Protein AF-A0A7X5DG31-F1 (afdb_monomer_lite)

Radius of gyration: 14.73 Å; chains: 1; bounding box: 28×34×41 Å

Structure (mmCIF, N/CA/C/O backbone):
data_AF-A0A7X5DG31-F1
#
_entry.id   AF-A0A7X5DG31-F1
#
loop_
_atom_site.group_PDB
_atom_site.id
_atom_site.type_symbol
_atom_site.label_atom_id
_atom_site.label_alt_id
_atom_site.label_comp_id
_atom_site.label_asym_id
_atom_site.label_entity_id
_atom_site.label_seq_id
_atom_site.pdbx_PDB_ins_code
_atom_site.Cartn_x
_atom_site.Cartn_y
_atom_site.Cartn_z
_atom_site.occupancy
_atom_site.B_iso_or_equiv
_atom_site.auth_seq_id
_atom_site.auth_comp_id
_atom_site.auth_asym_id
_atom_site.auth_atom_id
_atom_site.pdbx_PDB_model_num
ATOM 1 N N . MET A 1 1 ? -0.699 -27.446 -14.504 1.00 49.88 1 MET A N 1
ATOM 2 C CA . MET A 1 1 ? -0.760 -26.471 -13.394 1.00 49.88 1 MET A CA 1
ATOM 3 C C . MET A 1 1 ? -2.111 -25.764 -13.434 1.00 49.88 1 MET A C 1
ATOM 5 O O . MET A 1 1 ? -2.236 -24.729 -14.068 1.00 49.88 1 MET A O 1
ATOM 9 N N . GLY A 1 2 ? -3.152 -26.368 -12.853 1.00 54.03 2 GLY A N 1
ATOM 10 C CA . GLY A 1 2 ? -4.463 -25.724 -12.727 1.00 54.03 2 GLY A CA 1
ATOM 11 C C . GLY A 1 2 ? -4.450 -24.848 -11.483 1.00 54.03 2 GLY A C 1
ATOM 12 O O . GLY A 1 2 ? -4.539 -25.383 -10.381 1.00 54.03 2 GLY A O 1
ATOM 13 N N . GLY A 1 3 ? -4.248 -23.541 -11.648 1.00 52.09 3 GLY A N 1
ATOM 14 C CA . GLY A 1 3 ? -4.242 -22.574 -10.550 1.00 52.09 3 GLY A CA 1
ATOM 15 C C . GLY A 1 3 ? -5.596 -22.544 -9.843 1.00 52.09 3 GLY A C 1
ATOM 16 O O . GLY A 1 3 ? -6.481 -21.794 -10.230 1.00 52.09 3 GLY A O 1
ATOM 17 N N . ARG A 1 4 ? -5.774 -23.404 -8.834 1.00 62.59 4 ARG A N 1
ATOM 18 C CA . ARG A 1 4 ? -6.967 -23.445 -7.970 1.00 62.59 4 ARG A CA 1
ATOM 19 C C . ARG A 1 4 ? -6.926 -22.403 -6.852 1.00 62.59 4 ARG A C 1
ATOM 21 O O . ARG A 1 4 ? -7.960 -22.139 -6.256 1.00 62.59 4 ARG A O 1
ATOM 28 N N . TYR A 1 5 ? -5.760 -21.818 -6.589 1.00 64.25 5 TYR A N 1
ATOM 29 C CA . TYR A 1 5 ? -5.550 -20.863 -5.508 1.00 64.25 5 TYR A CA 1
ATOM 30 C C . TYR A 1 5 ? -5.041 -19.545 -6.089 1.00 64.25 5 TYR A C 1
ATOM 32 O O . TYR A 1 5 ? -3.951 -19.493 -6.658 1.00 64.25 5 TYR A O 1
ATOM 40 N N . ILE A 1 6 ? -5.854 -18.495 -5.966 1.00 68.44 6 ILE A N 1
ATOM 41 C CA . ILE A 1 6 ? -5.461 -17.111 -6.234 1.00 68.44 6 ILE A CA 1
ATOM 42 C C . ILE A 1 6 ? -5.138 -16.509 -4.872 1.00 68.44 6 ILE A C 1
ATOM 44 O O . ILE A 1 6 ? -6.024 -16.370 -4.033 1.00 68.44 6 ILE A O 1
ATOM 48 N N . ILE A 1 7 ? -3.867 -16.195 -4.635 1.00 73.75 7 ILE A N 1
ATOM 49 C CA . ILE A 1 7 ? -3.466 -15.461 -3.436 1.00 73.75 7 ILE A CA 1
ATOM 50 C C . ILE A 1 7 ? -3.725 -13.988 -3.730 1.00 73.75 7 ILE A C 1
ATOM 52 O O . ILE A 1 7 ? -3.130 -13.440 -4.656 1.00 73.75 7 ILE A O 1
ATOM 56 N N . ASN A 1 8 ? -4.620 -13.361 -2.968 1.00 78.88 8 ASN A N 1
ATOM 57 C CA . ASN A 1 8 ? -4.803 -11.918 -3.002 1.00 78.88 8 ASN A CA 1
ATOM 58 C C . ASN A 1 8 ? -3.897 -11.274 -1.936 1.00 78.88 8 ASN A C 1
ATOM 60 O O . ASN A 1 8 ? -4.277 -11.260 -0.768 1.00 78.88 8 ASN A O 1
ATOM 64 N N . PRO A 1 9 ? -2.707 -10.750 -2.289 1.00 75.38 9 PRO A N 1
ATOM 65 C CA . PRO A 1 9 ? -1.828 -10.106 -1.314 1.00 75.38 9 PRO A CA 1
ATOM 66 C C . PRO A 1 9 ? -2.427 -8.813 -0.741 1.00 75.38 9 PRO A C 1
ATOM 68 O O . PRO A 1 9 ? -1.989 -8.386 0.317 1.00 75.38 9 PRO A O 1
ATOM 71 N N . LEU A 1 10 ? -3.421 -8.213 -1.413 1.00 80.75 10 LEU A N 1
ATOM 72 C CA . LEU A 1 10 ? -4.106 -6.992 -0.968 1.00 80.75 10 LEU A CA 1
ATOM 73 C C . LEU A 1 10 ? -5.214 -7.258 0.058 1.00 80.75 10 LEU A C 1
ATOM 75 O O . LEU A 1 10 ? -5.810 -6.312 0.572 1.00 80.75 10 LEU A O 1
ATOM 79 N N . GLU A 1 11 ? -5.550 -8.520 0.312 1.00 78.62 11 GLU A N 1
ATOM 80 C CA . GLU A 1 11 ? -6.458 -8.865 1.399 1.00 78.62 11 GLU A CA 1
ATOM 81 C C . GLU A 1 11 ? -5.732 -8.654 2.735 1.00 78.62 11 GLU A C 1
ATOM 83 O O . GLU A 1 11 ? -4.667 -9.255 2.922 1.00 78.62 11 GLU A O 1
ATOM 88 N N . PRO A 1 12 ? -6.278 -7.830 3.656 1.00 70.56 12 PRO A N 1
ATOM 89 C CA . PRO A 1 12 ? -5.723 -7.682 4.993 1.00 70.56 12 PRO A CA 1
ATOM 90 C C . PRO A 1 12 ? -5.593 -9.055 5.642 1.00 70.56 12 PRO A C 1
ATOM 92 O O . PRO A 1 12 ? -6.583 -9.737 5.893 1.00 70.56 12 PRO A O 1
ATOM 95 N N . LYS A 1 13 ? -4.353 -9.481 5.875 1.00 65.44 13 LYS A N 1
ATOM 96 C CA . LYS A 1 13 ? -4.073 -10.711 6.608 1.00 65.44 13 LYS A CA 1
ATOM 97 C C . LYS A 1 13 ? -3.892 -10.369 8.072 1.00 65.44 13 LYS A C 1
ATOM 99 O O . LYS A 1 13 ? -3.054 -9.537 8.417 1.00 65.44 13 LYS A O 1
ATOM 104 N N . VAL A 1 14 ? -4.670 -11.037 8.912 1.00 59.81 14 VAL A N 1
ATOM 105 C CA . VAL A 1 14 ? -4.428 -11.087 10.348 1.00 59.81 14 VAL A CA 1
ATOM 106 C C . VAL A 1 14 ? -3.217 -11.999 10.536 1.00 59.81 14 VAL A C 1
ATOM 108 O O . VAL A 1 14 ? -3.290 -13.195 10.269 1.00 59.81 14 VAL A O 1
ATOM 111 N N . TRP A 1 15 ? -2.076 -11.420 10.908 1.00 55.62 15 TRP A N 1
ATOM 112 C CA . TRP A 1 15 ? -0.836 -12.162 11.190 1.00 55.62 15 TRP A CA 1
ATOM 113 C C . TRP A 1 15 ? -0.803 -12.713 12.623 1.00 55.62 15 TRP A C 1
ATOM 115 O O . TRP A 1 15 ? 0.257 -13.003 13.167 1.00 55.62 15 TRP A O 1
ATOM 125 N N . ASP A 1 16 ? -1.976 -12.834 13.236 1.00 49.41 16 ASP A N 1
ATOM 126 C CA . ASP A 1 16 ? -2.141 -13.266 14.609 1.00 49.41 16 ASP A CA 1
ATOM 127 C C . ASP A 1 16 ? -2.168 -14.803 14.660 1.00 49.41 16 ASP A C 1
ATOM 129 O O . ASP A 1 16 ? -3.196 -15.446 14.462 1.00 49.41 16 ASP A O 1
ATOM 133 N N . GLU A 1 17 ? -0.994 -15.404 14.858 1.00 45.38 17 GLU A N 1
ATOM 134 C CA . GLU A 1 17 ? -0.861 -16.773 15.385 1.00 45.38 17 GLU A CA 1
ATOM 135 C C . GLU A 1 17 ? -0.807 -16.769 16.930 1.00 45.38 17 GLU A C 1
ATOM 137 O O . GLU A 1 17 ? -0.351 -17.734 17.543 1.00 45.38 17 GLU A O 1
ATOM 142 N N . GLY A 1 18 ? -1.254 -15.693 17.586 1.00 42.72 18 GLY A N 1
ATOM 143 C CA . GLY A 1 18 ? -1.063 -15.471 19.013 1.00 42.72 18 GLY A CA 1
ATOM 144 C C . GLY A 1 18 ? -2.369 -15.205 19.744 1.00 42.72 18 GLY A C 1
ATOM 145 O O . GLY A 1 18 ? -2.695 -14.063 20.037 1.00 42.72 18 GLY A O 1
ATOM 146 N N . ASP A 1 19 ? -3.042 -16.273 20.177 1.00 41.75 19 ASP A N 1
ATOM 147 C CA . ASP A 1 19 ? -3.883 -16.215 21.378 1.00 41.75 19 ASP A CA 1
ATOM 148 C C . ASP A 1 19 ? -2.990 -15.761 22.552 1.00 41.75 19 ASP A C 1
ATOM 150 O O . ASP A 1 19 ? -2.313 -16.555 23.204 1.00 41.75 19 ASP A O 1
ATOM 154 N N . GLY A 1 20 ? -2.853 -14.450 22.727 1.00 45.47 20 GLY A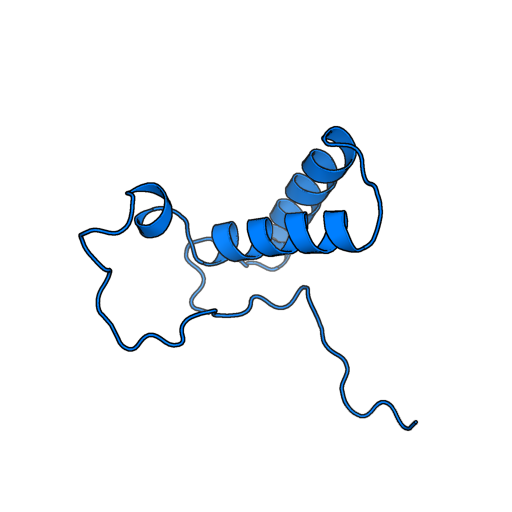 N 1
ATOM 155 C CA . GLY A 1 20 ? -1.888 -13.857 23.635 1.00 45.47 20 GLY A CA 1
ATOM 156 C C . GLY A 1 20 ? -2.195 -12.375 23.815 1.00 45.47 20 GLY A C 1
ATOM 157 O O . GLY A 1 20 ? -2.193 -11.637 22.832 1.00 45.47 20 GLY A O 1
ATOM 158 N N . PRO A 1 21 ? -2.500 -11.921 25.043 1.00 46.44 21 PRO A N 1
ATOM 159 C CA . PRO A 1 21 ? -2.808 -10.523 25.299 1.00 46.44 21 PRO A CA 1
ATOM 160 C C . PRO A 1 21 ? -1.613 -9.671 24.883 1.00 46.44 21 PRO A C 1
ATOM 162 O O . PRO A 1 21 ? -0.477 -10.084 25.102 1.00 46.44 21 PRO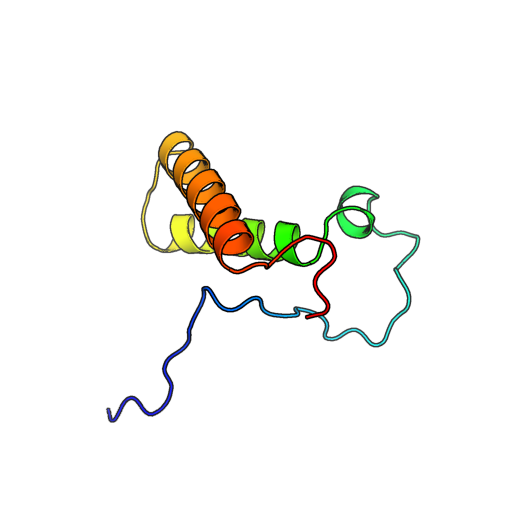 A O 1
ATOM 165 N N . GLU A 1 22 ? -1.906 -8.511 24.295 1.00 50.31 22 GLU A N 1
ATOM 166 C CA . GLU A 1 22 ? -0.981 -7.415 24.001 1.00 50.31 22 GLU A CA 1
ATOM 167 C C . GLU A 1 22 ? 0.302 -7.508 24.834 1.00 50.31 22 GLU A C 1
ATOM 169 O O . GLU A 1 22 ? 0.288 -7.166 26.017 1.00 50.31 22 GLU A O 1
ATOM 174 N N . ASP A 1 23 ? 1.387 -8.025 24.242 1.00 49.41 23 ASP A N 1
ATOM 175 C CA . ASP A 1 23 ? 2.645 -8.212 24.959 1.00 49.41 23 ASP A CA 1
ATOM 176 C C . ASP A 1 23 ? 3.107 -6.831 25.468 1.00 49.41 23 ASP A C 1
ATOM 178 O O . ASP A 1 23 ? 3.417 -5.938 24.664 1.00 49.41 23 ASP A O 1
ATOM 182 N N . PRO A 1 24 ? 3.093 -6.588 26.792 1.00 54.50 24 PRO A N 1
ATOM 183 C CA . PRO A 1 24 ? 3.364 -5.272 27.354 1.00 54.50 24 PRO A CA 1
ATOM 184 C C . PRO A 1 24 ? 4.843 -4.872 27.229 1.00 54.50 24 PRO A C 1
ATOM 186 O O . PRO A 1 24 ? 5.179 -3.721 27.533 1.00 54.50 24 PRO A O 1
ATOM 189 N N . ASP A 1 25 ? 5.702 -5.778 26.755 1.00 52.91 25 ASP A N 1
ATOM 190 C CA . ASP A 1 25 ? 7.122 -5.567 26.470 1.00 52.91 25 ASP A CA 1
ATOM 191 C C . ASP A 1 25 ? 7.392 -5.311 24.975 1.00 52.91 25 ASP A C 1
ATOM 193 O O . ASP A 1 25 ? 8.484 -4.875 24.601 1.00 52.91 25 ASP A O 1
ATOM 197 N N . ALA A 1 26 ? 6.395 -5.488 24.097 1.00 50.78 26 ALA A N 1
ATOM 198 C CA . ALA A 1 26 ? 6.536 -5.126 22.692 1.00 50.78 26 ALA A CA 1
ATOM 199 C C . ALA A 1 26 ? 6.748 -3.602 22.555 1.00 50.78 26 ALA A C 1
ATOM 201 O O . ALA A 1 26 ? 6.056 -2.816 23.224 1.00 50.78 26 ALA A O 1
ATOM 202 N N . PRO A 1 27 ? 7.682 -3.139 21.698 1.00 48.72 27 PRO A N 1
ATOM 203 C CA . PRO A 1 27 ? 7.931 -1.714 21.507 1.00 48.72 27 PRO A CA 1
ATOM 204 C C . PRO A 1 27 ? 6.622 -0.985 21.205 1.00 48.72 27 PRO A C 1
ATOM 206 O O . PRO A 1 27 ? 5.792 -1.501 20.464 1.00 48.72 27 PRO A O 1
ATOM 209 N N . GLU A 1 28 ? 6.428 0.208 21.769 1.00 46.94 28 GLU A N 1
ATOM 210 C CA . GLU A 1 28 ? 5.157 0.950 21.720 1.00 46.94 28 GLU A CA 1
ATOM 211 C C . GLU A 1 28 ? 4.595 1.088 20.289 1.00 46.94 28 GLU A C 1
ATOM 213 O O . GLU A 1 28 ? 3.395 0.984 20.069 1.00 46.94 28 GLU A O 1
ATOM 218 N N . THR A 1 29 ? 5.472 1.184 19.283 1.00 41.16 29 THR A N 1
ATOM 219 C CA . THR A 1 29 ? 5.117 1.137 17.855 1.00 41.16 29 THR A CA 1
ATOM 220 C C .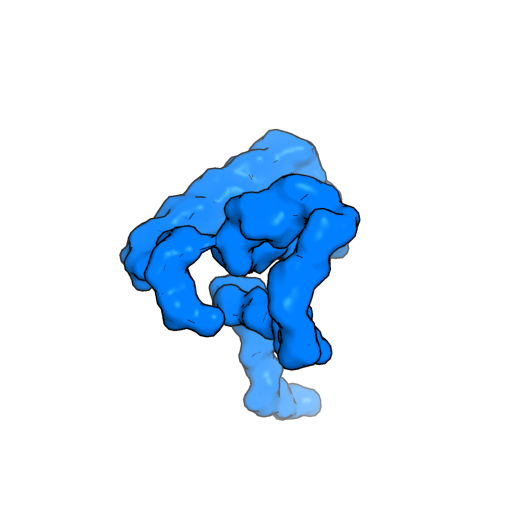 THR A 1 29 ? 4.336 -0.119 17.449 1.00 41.16 29 THR A C 1
ATOM 222 O O . THR A 1 29 ? 3.418 -0.002 16.649 1.00 41.16 29 THR A O 1
ATOM 225 N N . PHE A 1 30 ? 4.634 -1.301 17.991 1.00 42.53 30 PHE A N 1
ATOM 226 C CA . PHE A 1 30 ? 3.907 -2.545 17.700 1.00 42.53 30 PHE A CA 1
ATOM 227 C C . PHE A 1 30 ? 2.578 -2.660 18.455 1.00 42.53 30 PHE A C 1
ATOM 229 O O . PHE A 1 30 ? 1.689 -3.363 17.987 1.00 42.53 30 PHE A O 1
ATOM 236 N N . ARG A 1 31 ? 2.424 -1.937 19.574 1.00 50.03 31 ARG A N 1
ATOM 237 C CA . ARG A 1 31 ? 1.157 -1.822 20.320 1.00 50.03 31 ARG A CA 1
ATOM 238 C C . ARG A 1 31 ? 0.217 -0.762 19.739 1.00 50.03 31 ARG A C 1
ATOM 240 O O . ARG A 1 31 ? -0.993 -0.924 19.787 1.00 50.03 31 ARG A O 1
ATOM 247 N N . ILE A 1 32 ? 0.768 0.315 19.177 1.00 45.97 32 ILE A N 1
ATOM 248 C CA . ILE A 1 32 ? 0.003 1.448 18.629 1.00 45.97 32 ILE A CA 1
ATOM 249 C C . ILE A 1 32 ? -0.330 1.257 17.142 1.00 45.97 32 ILE A C 1
ATOM 251 O O . ILE A 1 32 ? -1.335 1.780 16.664 1.00 45.97 32 ILE A O 1
ATOM 255 N N . SER A 1 33 ? 0.498 0.533 16.382 1.00 54.22 33 SER A N 1
ATOM 256 C CA . SER A 1 33 ? 0.265 0.363 14.946 1.00 54.22 33 SER A CA 1
ATOM 257 C C . SER A 1 33 ? -0.893 -0.587 14.716 1.00 54.22 33 SER A C 1
ATOM 259 O O . SER A 1 33 ? -0.782 -1.791 14.946 1.00 54.22 33 SER A O 1
ATOM 261 N N . SER A 1 34 ? -1.987 -0.045 14.204 1.00 66.19 34 SER A N 1
ATOM 262 C CA . SER A 1 34 ? -3.135 -0.825 13.781 1.00 66.19 34 SER A CA 1
ATOM 263 C C . SER A 1 34 ? -2.780 -1.982 12.868 1.00 66.19 34 SER A C 1
ATOM 265 O O . SER A 1 34 ? -1.815 -1.929 12.096 1.00 66.19 34 SER A O 1
ATOM 267 N N . ARG A 1 35 ? -3.633 -3.009 12.892 1.00 71.75 35 ARG A N 1
ATOM 268 C CA . ARG A 1 35 ? -3.546 -4.162 11.985 1.00 71.75 35 ARG A CA 1
ATOM 269 C C . ARG A 1 35 ? -3.385 -3.720 10.523 1.00 71.75 35 ARG A C 1
ATOM 271 O O . ARG A 1 35 ? -2.619 -4.318 9.771 1.00 71.75 35 ARG A O 1
ATOM 278 N N . LEU A 1 36 ? -4.035 -2.618 10.139 1.00 76.75 36 LEU A N 1
ATOM 279 C CA . LEU A 1 36 ? -3.925 -2.037 8.804 1.00 76.75 36 LEU A CA 1
ATOM 280 C C . LEU A 1 36 ? -2.532 -1.452 8.520 1.00 76.75 36 LEU A C 1
ATOM 282 O O . LEU A 1 36 ? -1.978 -1.695 7.450 1.00 76.75 36 LEU A O 1
ATOM 286 N N . SER A 1 37 ? -1.942 -0.723 9.467 1.00 76.56 37 SER A N 1
ATOM 287 C CA . SER A 1 37 ? -0.591 -0.155 9.329 1.00 76.56 37 SER A CA 1
ATOM 288 C C . SER A 1 37 ? 0.484 -1.240 9.216 1.00 76.56 37 SER A C 1
ATOM 290 O O . SER A 1 37 ? 1.407 -1.130 8.402 1.00 76.56 37 SER A O 1
ATOM 292 N N . GLN A 1 38 ? 0.334 -2.330 9.973 1.00 77.12 38 GLN A N 1
ATOM 293 C CA . GLN A 1 38 ? 1.202 -3.506 9.863 1.00 77.12 38 GLN A CA 1
ATOM 294 C C . GLN A 1 38 ? 1.069 -4.165 8.481 1.00 77.12 38 GLN A C 1
ATOM 296 O O . GLN A 1 38 ? 2.071 -4.454 7.825 1.00 77.12 38 GLN A O 1
ATOM 301 N N . HIS A 1 39 ? -0.162 -4.326 7.987 1.00 83.25 39 HIS A N 1
ATOM 302 C CA . HIS A 1 39 ? -0.419 -4.891 6.662 1.00 83.25 39 HIS A CA 1
ATOM 303 C C . HIS A 1 39 ? 0.126 -4.015 5.519 1.00 83.25 39 HIS A C 1
ATOM 305 O O . HIS A 1 39 ? 0.722 -4.531 4.573 1.00 83.25 39 HIS A O 1
ATOM 311 N N . ILE A 1 40 ? -0.004 -2.688 5.614 1.00 84.25 40 ILE A N 1
ATOM 312 C CA . ILE A 1 40 ? 0.580 -1.752 4.641 1.00 84.25 40 ILE A CA 1
ATOM 313 C C . ILE A 1 40 ? 2.111 -1.854 4.645 1.00 84.25 40 ILE A C 1
ATOM 315 O O . ILE A 1 40 ? 2.724 -1.856 3.578 1.00 84.25 40 ILE A O 1
ATOM 319 N N . SER A 1 41 ? 2.730 -1.999 5.819 1.00 83.50 41 SER A N 1
ATOM 320 C CA . SER A 1 41 ? 4.184 -2.180 5.934 1.00 83.50 41 SER A CA 1
ATOM 321 C C . SER A 1 41 ? 4.648 -3.475 5.262 1.00 83.50 41 SER A C 1
ATOM 323 O O . SER A 1 41 ? 5.575 -3.446 4.455 1.00 83.50 41 SER A O 1
ATOM 325 N N . PHE A 1 42 ? 3.931 -4.581 5.484 1.00 84.50 42 PHE A N 1
ATOM 326 C CA . PHE A 1 42 ? 4.162 -5.835 4.762 1.00 84.50 42 PHE A CA 1
ATOM 327 C C . PHE A 1 42 ? 4.086 -5.645 3.241 1.00 84.50 42 PHE A C 1
ATOM 329 O O . PHE A 1 42 ? 4.950 -6.125 2.508 1.00 84.50 42 PHE A O 1
ATOM 336 N N . LEU A 1 43 ? 3.077 -4.920 2.750 1.00 88.62 43 LEU A N 1
ATOM 337 C CA . LEU A 1 43 ? 2.934 -4.658 1.320 1.00 88.62 43 LEU A CA 1
ATOM 338 C C . LEU A 1 43 ? 4.104 -3.846 0.760 1.00 88.62 43 LEU A C 1
ATOM 340 O O . LEU A 1 43 ? 4.562 -4.144 -0.341 1.00 88.62 43 LEU A O 1
ATOM 344 N N . LYS A 1 44 ? 4.637 -2.869 1.502 1.00 88.12 44 LYS A N 1
ATOM 345 C CA . LYS A 1 44 ? 5.834 -2.118 1.084 1.00 88.12 44 LYS A CA 1
ATOM 346 C C . LYS A 1 44 ? 7.025 -3.047 0.864 1.00 88.12 44 LYS A C 1
ATOM 348 O O . LYS A 1 44 ? 7.665 -2.969 -0.185 1.00 88.12 44 LYS A O 1
ATOM 353 N N . ASP A 1 45 ? 7.287 -3.949 1.805 1.00 85.88 45 ASP A N 1
ATOM 354 C CA . ASP A 1 45 ? 8.390 -4.909 1.693 1.00 85.88 45 ASP A CA 1
ATOM 355 C C . ASP A 1 45 ? 8.134 -5.961 0.603 1.00 85.88 45 ASP A C 1
ATOM 357 O O . ASP A 1 45 ? 9.056 -6.352 -0.122 1.00 85.88 45 ASP A O 1
ATOM 361 N N . PHE A 1 46 ? 6.874 -6.355 0.404 1.00 87.88 46 PHE A N 1
ATOM 362 C CA . PHE A 1 46 ? 6.459 -7.208 -0.708 1.00 87.88 46 PHE A CA 1
ATOM 363 C C . PHE A 1 46 ? 6.740 -6.545 -2.064 1.00 87.88 46 PHE A C 1
ATOM 365 O O . PHE A 1 46 ? 7.347 -7.164 -2.939 1.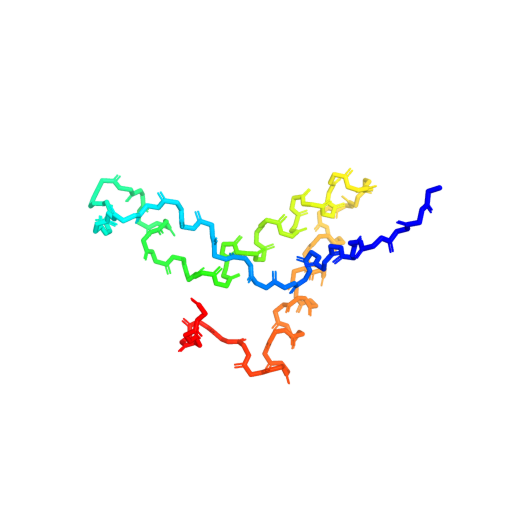00 87.88 46 PHE A O 1
ATOM 372 N N . PHE A 1 47 ? 6.357 -5.277 -2.243 1.00 88.38 47 PHE A N 1
ATOM 373 C CA . PHE A 1 47 ? 6.610 -4.543 -3.484 1.00 88.38 47 PHE A CA 1
ATOM 374 C C . PHE A 1 47 ? 8.105 -4.316 -3.716 1.00 88.38 47 PHE A C 1
ATOM 376 O O . PHE A 1 47 ? 8.562 -4.540 -4.837 1.00 88.38 47 PHE A O 1
ATOM 383 N N . ARG A 1 48 ? 8.875 -3.975 -2.672 1.00 88.31 48 ARG A N 1
ATOM 384 C CA . ARG A 1 48 ? 10.348 -3.889 -2.739 1.00 88.31 48 ARG A CA 1
ATOM 385 C C . ARG A 1 48 ? 10.994 -5.203 -3.178 1.00 88.31 48 ARG A C 1
ATOM 387 O O . ARG A 1 48 ? 11.943 -5.191 -3.948 1.00 88.31 48 ARG A O 1
ATOM 394 N N . SER A 1 49 ? 10.477 -6.335 -2.705 1.00 86.12 49 SER A N 1
ATOM 395 C CA . SER A 1 49 ? 11.001 -7.659 -3.070 1.00 86.12 49 SER A CA 1
ATOM 396 C C . SER A 1 49 ? 10.595 -8.086 -4.482 1.00 86.12 49 SER A C 1
ATOM 398 O O . SER A 1 49 ? 11.293 -8.869 -5.122 1.00 86.12 49 SER A O 1
ATOM 400 N N . TYR A 1 50 ? 9.458 -7.592 -4.976 1.00 88.06 50 TYR A N 1
ATOM 401 C CA . TYR A 1 50 ? 8.973 -7.892 -6.321 1.00 88.06 50 TYR A CA 1
ATOM 402 C C . TYR A 1 50 ? 9.781 -7.172 -7.409 1.00 88.06 50 TYR A C 1
ATOM 404 O O . TYR A 1 50 ? 10.002 -7.725 -8.489 1.00 88.06 50 TYR A O 1
ATOM 412 N N . LYS A 1 51 ? 10.199 -5.931 -7.145 1.00 89.06 51 LYS A N 1
ATOM 413 C CA . LYS A 1 51 ? 10.988 -5.110 -8.066 1.00 89.06 51 LYS A CA 1
ATOM 414 C C . LYS A 1 51 ? 11.769 -4.055 -7.287 1.00 89.06 51 LYS A C 1
ATOM 416 O O . LYS A 1 51 ? 11.271 -3.541 -6.291 1.00 89.06 51 LYS A O 1
ATOM 421 N N . ASP A 1 52 ? 12.927 -3.662 -7.813 1.00 89.44 52 ASP A N 1
ATOM 422 C CA . ASP A 1 52 ? 13.720 -2.532 -7.317 1.00 89.44 52 ASP A CA 1
ATOM 423 C C . ASP A 1 52 ? 12.996 -1.187 -7.521 1.00 89.44 52 ASP A C 1
ATOM 425 O O . ASP A 1 52 ? 13.300 -0.418 -8.435 1.00 89.44 52 ASP A O 1
ATOM 429 N N . PHE A 1 53 ? 11.993 -0.918 -6.687 1.00 91.62 53 PHE A N 1
ATOM 430 C CA . PHE A 1 53 ? 11.373 0.393 -6.559 1.00 91.62 53 PHE A CA 1
ATOM 431 C C . PHE A 1 53 ? 12.271 1.310 -5.733 1.00 91.62 53 PHE A C 1
ATOM 433 O O . PHE A 1 53 ? 12.806 0.927 -4.692 1.00 91.62 53 PHE A O 1
ATOM 440 N N . THR A 1 54 ? 12.389 2.554 -6.172 1.00 92.94 54 THR A N 1
ATOM 441 C CA . THR A 1 54 ? 13.008 3.623 -5.388 1.00 92.94 54 THR A CA 1
ATOM 442 C C . THR A 1 54 ? 12.177 3.927 -4.143 1.00 92.94 54 THR A C 1
ATOM 444 O O . THR A 1 54 ? 10.963 3.713 -4.130 1.00 92.94 54 THR A O 1
ATOM 447 N N . ASP A 1 55 ? 12.790 4.507 -3.107 1.00 90.25 55 ASP A N 1
ATOM 448 C CA . ASP A 1 55 ? 12.049 4.903 -1.901 1.00 90.25 55 ASP A CA 1
ATOM 449 C C . ASP A 1 55 ? 10.862 5.822 -2.220 1.00 90.25 55 ASP A C 1
ATOM 451 O O . ASP A 1 55 ? 9.783 5.636 -1.669 1.00 90.25 55 ASP A O 1
ATOM 455 N N . ARG A 1 56 ? 10.998 6.716 -3.212 1.00 93.12 56 ARG A N 1
ATOM 456 C CA . ARG A 1 56 ? 9.888 7.582 -3.650 1.00 93.12 56 ARG A CA 1
ATOM 457 C C . ARG A 1 56 ? 8.734 6.800 -4.270 1.00 93.12 56 ARG A C 1
ATOM 459 O O . ARG A 1 56 ? 7.582 7.187 -4.105 1.00 93.12 56 ARG A O 1
ATOM 466 N N . GLU A 1 57 ? 9.020 5.743 -5.024 1.00 93.19 57 GLU A N 1
ATOM 467 C CA . GLU A 1 57 ? 7.976 4.887 -5.595 1.00 93.19 57 GLU A CA 1
ATOM 468 C C . GLU A 1 57 ? 7.275 4.083 -4.498 1.00 93.19 57 GLU A C 1
ATOM 470 O O . GLU A 1 57 ? 6.051 3.961 -4.529 1.00 93.19 57 GLU A O 1
ATOM 475 N N . ILE A 1 58 ? 8.021 3.610 -3.496 1.00 92.69 58 ILE A N 1
ATOM 476 C CA . ILE A 1 58 ? 7.457 2.939 -2.319 1.00 92.69 58 ILE A CA 1
ATOM 477 C C . ILE A 1 58 ? 6.573 3.886 -1.501 1.00 92.69 58 ILE A C 1
ATOM 479 O O . ILE A 1 58 ? 5.469 3.491 -1.131 1.00 92.69 58 ILE A O 1
ATOM 483 N N . ASP A 1 59 ? 6.989 5.136 -1.289 1.00 89.50 59 ASP A N 1
ATOM 484 C CA . ASP A 1 59 ? 6.168 6.155 -0.618 1.00 89.50 59 ASP A CA 1
ATOM 485 C C . ASP A 1 59 ? 4.853 6.405 -1.376 1.00 89.50 59 ASP A C 1
ATOM 487 O O . ASP A 1 59 ? 3.775 6.512 -0.788 1.00 89.50 59 ASP A O 1
ATOM 491 N N . VAL A 1 60 ? 4.911 6.466 -2.711 1.00 94.31 60 VAL A N 1
ATOM 492 C CA . VAL A 1 60 ? 3.712 6.636 -3.546 1.00 94.31 60 VAL A CA 1
ATOM 493 C C . VAL A 1 60 ? 2.804 5.407 -3.456 1.00 94.31 60 VAL A C 1
ATOM 495 O O . VAL A 1 60 ? 1.585 5.564 -3.353 1.00 94.31 60 VAL A O 1
ATOM 498 N N . ILE A 1 61 ? 3.366 4.195 -3.454 1.00 91.12 61 ILE A N 1
ATOM 499 C CA . ILE A 1 61 ? 2.615 2.947 -3.259 1.00 91.12 61 ILE A CA 1
ATOM 500 C C . ILE A 1 61 ? 1.929 2.935 -1.893 1.00 91.12 61 ILE A C 1
ATOM 502 O O . ILE A 1 61 ? 0.743 2.622 -1.827 1.00 91.12 61 ILE A O 1
ATOM 506 N N . GLU A 1 62 ? 2.614 3.337 -0.826 1.00 89.56 62 GLU A N 1
ATOM 507 C CA . GLU A 1 62 ? 2.030 3.444 0.513 1.00 89.56 62 GLU A CA 1
ATOM 508 C C . GLU A 1 62 ? 0.802 4.364 0.526 1.00 89.56 62 GLU A C 1
ATOM 510 O O . GLU A 1 62 ? -0.271 3.964 0.984 1.00 89.56 62 GLU A O 1
ATOM 515 N N . ILE A 1 63 ? 0.915 5.559 -0.061 1.00 90.50 63 ILE A N 1
ATOM 516 C CA . ILE A 1 63 ? -0.206 6.506 -0.166 1.00 90.50 63 ILE A CA 1
ATOM 517 C C . ILE A 1 63 ? -1.358 5.906 -0.988 1.00 90.50 63 ILE A C 1
ATOM 519 O O . ILE A 1 63 ? -2.532 6.089 -0.648 1.00 90.50 63 ILE A O 1
ATOM 523 N N . MET A 1 64 ? -1.054 5.195 -2.080 1.00 91.50 64 MET A N 1
ATOM 524 C CA . MET A 1 64 ? -2.071 4.527 -2.899 1.00 91.50 64 MET A CA 1
ATOM 525 C C . MET A 1 64 ? -2.791 3.423 -2.121 1.00 91.50 64 MET A C 1
ATOM 527 O O . MET A 1 64 ? -4.014 3.330 -2.217 1.00 91.50 64 MET A O 1
ATOM 531 N N . LEU A 1 65 ? -2.067 2.635 -1.325 1.00 88.62 65 LEU A N 1
ATOM 532 C CA . LEU A 1 65 ? -2.638 1.597 -0.468 1.00 88.62 65 LEU A CA 1
ATOM 533 C C . LEU A 1 65 ? -3.537 2.204 0.609 1.00 88.62 65 LEU A C 1
ATOM 535 O O . LEU A 1 65 ? -4.685 1.790 0.736 1.00 88.62 65 LEU A O 1
ATOM 539 N N . GLN A 1 66 ? -3.078 3.236 1.319 1.00 85.88 66 GLN A N 1
ATOM 540 C CA . GLN A 1 66 ? -3.890 3.941 2.319 1.00 85.88 66 GLN A CA 1
ATOM 541 C C . GLN A 1 66 ? -5.213 4.440 1.722 1.00 85.88 66 GLN A C 1
ATOM 543 O O . GLN A 1 66 ? -6.283 4.188 2.276 1.00 85.88 66 GLN A O 1
ATOM 548 N N . LYS A 1 67 ? -5.162 5.089 0.551 1.00 87.19 67 LYS A N 1
ATOM 549 C CA . LYS A 1 67 ? -6.365 5.559 -0.157 1.00 87.19 67 LYS A CA 1
ATOM 550 C C . LYS A 1 67 ? -7.253 4.413 -0.634 1.00 87.19 67 LYS A C 1
ATOM 552 O O . LYS A 1 67 ? -8.476 4.526 -0.560 1.00 87.19 67 LYS A O 1
ATOM 557 N N . LEU A 1 68 ? -6.662 3.323 -1.122 1.00 88.56 68 LEU A N 1
ATOM 558 C CA . LEU A 1 68 ? -7.394 2.133 -1.550 1.00 88.56 68 LEU A CA 1
ATOM 559 C C . LEU A 1 68 ? -8.184 1.541 -0.380 1.00 88.56 68 LEU A C 1
ATOM 561 O O . LEU A 1 68 ? -9.394 1.349 -0.507 1.00 88.56 68 LEU A O 1
ATOM 565 N N . TYR A 1 69 ? -7.534 1.314 0.760 1.00 85.50 69 TYR A N 1
ATOM 566 C CA . TYR A 1 69 ? -8.172 0.763 1.954 1.00 85.50 69 TYR A CA 1
ATOM 567 C C . TYR A 1 69 ? -9.256 1.700 2.498 1.00 85.50 69 TYR A C 1
ATOM 569 O O . TYR A 1 69 ? -10.392 1.261 2.688 1.00 85.50 69 TYR A O 1
ATOM 577 N N . GLN A 1 70 ? -8.982 3.005 2.586 1.00 84.38 70 GLN A N 1
ATOM 578 C CA . GLN A 1 70 ? -9.991 4.002 2.961 1.00 84.38 70 GLN A CA 1
ATOM 579 C C . GLN A 1 70 ? -11.210 3.985 2.028 1.00 84.38 70 GLN A C 1
ATOM 581 O O . GLN A 1 70 ? -12.346 3.984 2.500 1.00 84.38 70 GLN A O 1
ATOM 586 N N . SER A 1 71 ? -11.006 3.910 0.706 1.00 83.12 71 SER A N 1
ATOM 587 C CA . SER A 1 71 ? -12.109 3.856 -0.270 1.00 83.12 71 SER A CA 1
ATOM 588 C C . SER A 1 71 ? -12.988 2.607 -0.131 1.00 83.12 71 SER A C 1
ATOM 590 O O . SER A 1 71 ? -14.143 2.608 -0.553 1.00 83.12 71 SER A O 1
ATOM 592 N N . ARG A 1 72 ? -12.449 1.541 0.470 1.00 81.56 72 ARG A N 1
ATOM 593 C CA . ARG A 1 72 ? -13.148 0.284 0.753 1.00 81.56 72 ARG A CA 1
ATOM 594 C C . ARG A 1 72 ? -13.764 0.245 2.157 1.00 81.56 72 ARG A C 1
ATOM 596 O O . ARG A 1 72 ? -14.320 -0.783 2.524 1.00 81.56 72 ARG A O 1
ATOM 603 N N . GLY A 1 73 ? -13.688 1.340 2.919 1.00 75.00 73 GLY A N 1
ATOM 604 C CA . GLY A 1 73 ? -14.160 1.408 4.306 1.00 75.00 73 GLY A CA 1
ATOM 605 C C . GLY A 1 73 ? -13.272 0.643 5.291 1.00 75.00 73 GLY A C 1
ATOM 606 O O . GLY A 1 73 ? -13.706 0.346 6.402 1.00 75.00 73 GLY A O 1
ATOM 607 N N . LEU A 1 74 ? -12.046 0.309 4.878 1.00 73.12 74 LEU A N 1
ATOM 608 C CA . LEU A 1 74 ? -11.064 -0.407 5.679 1.00 73.12 74 LEU A CA 1
ATOM 609 C C . LEU A 1 74 ? -10.201 0.641 6.387 1.00 73.12 74 LEU A C 1
ATOM 611 O O . LE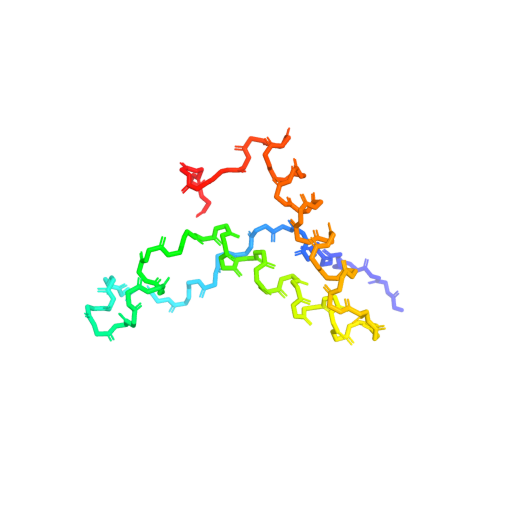U A 1 74 ? -9.457 1.394 5.757 1.00 73.12 74 LEU A O 1
ATOM 615 N N . SER A 1 75 ? -10.369 0.725 7.698 1.00 64.12 75 SER A N 1
ATOM 616 C CA . SER A 1 75 ? -9.711 1.685 8.576 1.00 64.12 75 SER A CA 1
ATOM 617 C C . SER A 1 75 ? -9.131 0.972 9.792 1.00 64.12 75 SER A C 1
ATOM 619 O O . SER A 1 75 ? -9.435 -0.189 10.046 1.00 64.12 75 SER A O 1
ATOM 621 N N . ASP A 1 76 ? -8.333 1.700 10.564 1.00 58.28 76 ASP A N 1
ATOM 622 C CA . ASP A 1 76 ? -7.815 1.311 11.880 1.00 58.28 76 ASP A CA 1
ATOM 623 C C . ASP A 1 76 ? -8.852 0.700 12.839 1.00 58.28 76 ASP A C 1
ATOM 625 O O . ASP A 1 76 ? -8.493 -0.060 13.730 1.00 58.28 76 ASP A O 1
ATOM 629 N N . GLN A 1 77 ? -10.126 1.065 12.667 1.00 53.69 77 GLN A N 1
ATOM 630 C CA . GLN A 1 77 ? -11.250 0.665 13.517 1.00 53.69 77 GLN A CA 1
ATOM 631 C C . GLN A 1 77 ? -12.096 -0.452 12.903 1.00 53.69 77 GLN A C 1
ATOM 633 O O . GLN A 1 77 ? -13.118 -0.838 13.468 1.00 53.69 77 GLN A O 1
ATOM 638 N N . THR A 1 78 ? -11.741 -0.920 11.708 1.00 53.97 78 THR A N 1
ATOM 639 C CA . THR A 1 78 ? -12.498 -1.971 11.044 1.00 53.97 78 THR A CA 1
ATOM 640 C C . THR A 1 78 ? -12.061 -3.319 11.615 1.00 53.97 78 THR A C 1
ATOM 642 O O . THR A 1 78 ? -10.887 -3.674 11.548 1.00 53.97 78 THR A O 1
ATOM 645 N N . ASP A 1 79 ? -13.018 -4.039 12.200 1.00 48.88 79 ASP A N 1
ATOM 646 C CA . ASP A 1 79 ? -12.837 -5.384 12.752 1.00 48.88 79 ASP A CA 1
ATOM 647 C C . ASP A 1 79 ? -12.521 -6.359 11.599 1.00 48.88 79 ASP A C 1
ATOM 649 O O . ASP A 1 79 ? -13.397 -6.682 10.789 1.00 48.88 79 ASP A O 1
ATOM 653 N N . PHE A 1 80 ? -11.249 -6.751 11.478 1.00 55.03 80 PHE A N 1
ATOM 654 C CA . PHE A 1 80 ? -10.763 -7.828 10.606 1.00 55.03 80 PHE A CA 1
ATOM 655 C C . PHE A 1 80 ? -10.220 -8.967 11.455 1.00 55.03 80 PHE A C 1
ATOM 657 O O . PHE A 1 80 ? -9.475 -8.658 12.425 1.00 55.03 80 PHE A O 1
#

Secondary structure (DSSP, 8-state):
------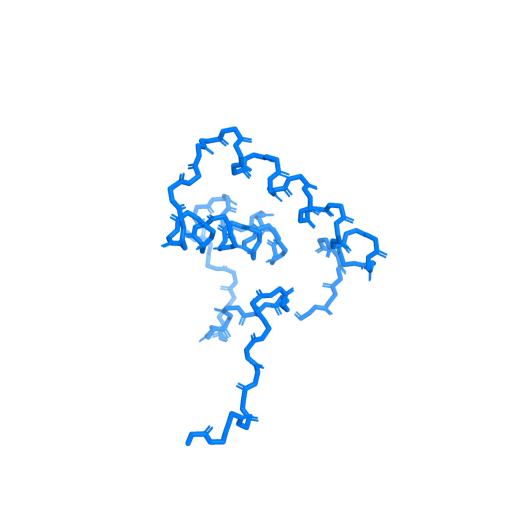--TTS------------TTS-HHHHHS-HHHHHHHHHHHHHHHHS---HHHHHHHHHHHHHHHHHTT--TTS--

Foldseek 3Di:
DPCPDDDDLLPQDDPPPDPDPDPPPPPVCVVPQASLNVSLVVVLVVVCVVDVDDPVRSVVSSVVSVVVCVVVVNDSPDDD

pLDDT: mean 71.25, std 17.35, range [41.16, 94.31]

Sequence (80 aa):
MGGRYIINPLEPKVWDEGDGPEDPDAPETFRISSRLSQHISFLKDFFRSYKDFTDREIDVIEIMLQKLYQSRGLSDQTDF